Protein AF-A0A1E5NZ64-F1 (afdb_monomer_lite)

Organism: NCBI:txid285458

Secondary structure (DSSP, 8-state):
-HHHHHHHHHHHHHHHHHHHHS-HHHHHHHHHHHHHHHHHHHHHHHT--TT-HHHHHHHHHHHHHHHHHHHHHHHHTTHHHHT--

Sequence (85 aa):
MTAARQAFAKCYELRYQLEVFAPRSVVEPALIYFRSMRQLRDAAIAGLQDGDTEYERIFPEVMAALESTRNAMRQDMGTDKLASE

pLDDT: mean 90.24, std 10.51, range [45.09, 98.06]

Foldseek 3Di:
DVVLVVVLVVVVVVLVVCVPPPDPLLNVLSVQLNVLSVVVSVVVVVVDDPPPPVCVVSVVSNVVSVVSNVVSVCVRVVVVVVVVD

Radius of gyration: 14.9 Å; chains: 1; bounding box: 31×24×48 Å

Structure (mmCIF, N/CA/C/O backbone):
data_AF-A0A1E5NZ64-F1
#
_entry.id   AF-A0A1E5NZ64-F1
#
loop_
_atom_site.group_PDB
_atom_site.id
_atom_site.type_symbol
_atom_site.label_atom_id
_atom_site.label_alt_id
_atom_site.label_comp_id
_atom_site.label_asym_id
_atom_site.label_entity_id
_atom_site.label_seq_id
_atom_site.pdbx_PDB_ins_code
_atom_site.Cartn_x
_atom_site.Cartn_y
_atom_site.Cartn_z
_atom_site.occupancy
_atom_site.B_iso_or_equiv
_atom_site.auth_seq_id
_atom_site.auth_comp_id
_atom_site.auth_asym_id
_atom_site.auth_atom_id
_atom_site.pdbx_PDB_model_num
ATOM 1 N N . MET A 1 1 ? 10.529 -8.983 -17.397 1.00 63.66 1 MET A N 1
ATOM 2 C CA . MET A 1 1 ? 9.235 -8.320 -17.085 1.00 63.66 1 MET A CA 1
ATOM 3 C C . MET A 1 1 ? 8.187 -9.206 -16.385 1.00 63.66 1 MET A C 1
ATOM 5 O O . MET A 1 1 ? 7.224 -8.659 -15.861 1.00 63.66 1 MET A O 1
ATOM 9 N N . THR A 1 2 ? 8.342 -10.536 -16.291 1.00 78.50 2 THR A N 1
ATOM 10 C CA . THR A 1 2 ? 7.371 -11.420 -15.594 1.00 78.50 2 THR A CA 1
ATOM 11 C C . THR A 1 2 ? 7.498 -11.396 -14.063 1.00 78.50 2 THR A C 1
ATOM 13 O O . THR A 1 2 ? 6.490 -11.455 -13.362 1.00 78.50 2 THR A O 1
ATOM 16 N N . ALA A 1 3 ? 8.719 -11.229 -13.541 1.00 85.56 3 ALA A N 1
ATOM 17 C CA . ALA A 1 3 ? 9.005 -11.263 -12.104 1.00 85.56 3 ALA A CA 1
ATOM 18 C C . ALA A 1 3 ? 8.268 -10.169 -11.306 1.00 85.56 3 ALA A C 1
ATOM 20 O O . ALA A 1 3 ? 7.658 -10.472 -10.287 1.00 85.56 3 ALA A O 1
ATOM 21 N N . ALA A 1 4 ? 8.234 -8.924 -11.799 1.00 86.00 4 ALA A N 1
ATOM 22 C CA . ALA A 1 4 ? 7.527 -7.821 -11.135 1.00 86.00 4 ALA A CA 1
ATOM 23 C C . ALA A 1 4 ? 6.013 -8.083 -11.008 1.00 86.00 4 ALA A C 1
ATOM 25 O O . ALA A 1 4 ? 5.409 -7.816 -9.970 1.00 86.00 4 ALA A O 1
ATOM 26 N N . ARG A 1 5 ? 5.393 -8.669 -12.044 1.00 88.50 5 ARG A N 1
ATOM 27 C CA . ARG A 1 5 ? 3.971 -9.055 -12.013 1.00 88.50 5 ARG A CA 1
ATOM 28 C C . ARG A 1 5 ? 3.715 -10.186 -11.020 1.00 88.50 5 ARG A C 1
ATOM 30 O O . ARG A 1 5 ? 2.767 -10.100 -10.248 1.00 88.50 5 ARG A O 1
ATOM 37 N N . GLN A 1 6 ? 4.562 -11.216 -11.024 1.00 90.12 6 GLN A N 1
ATOM 38 C CA . GLN A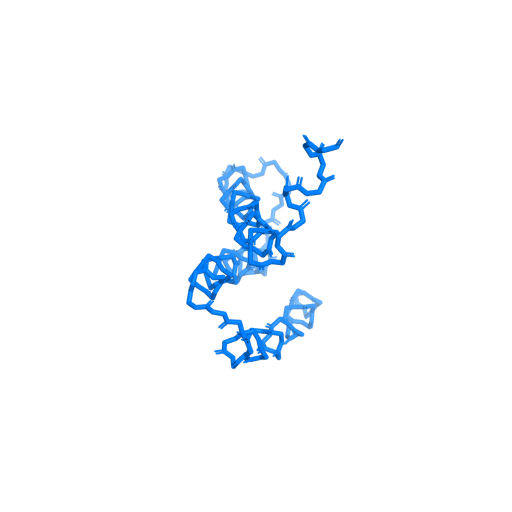 1 6 ? 4.450 -12.353 -10.106 1.00 90.12 6 GLN A CA 1
ATOM 39 C C . GLN A 1 6 ? 4.651 -11.937 -8.645 1.00 90.12 6 GLN A C 1
ATOM 41 O O . GLN A 1 6 ? 3.889 -12.366 -7.782 1.00 90.12 6 GLN A O 1
ATOM 46 N N . ALA A 1 7 ? 5.627 -11.068 -8.372 1.00 89.19 7 ALA A N 1
ATOM 47 C CA . ALA A 1 7 ? 5.863 -10.528 -7.038 1.00 89.19 7 ALA A CA 1
ATOM 48 C C . ALA A 1 7 ? 4.645 -9.742 -6.529 1.00 89.19 7 ALA A C 1
ATOM 50 O O . ALA A 1 7 ? 4.193 -9.960 -5.407 1.00 89.19 7 ALA A O 1
ATOM 51 N N . PHE A 1 8 ? 4.061 -8.893 -7.381 1.00 92.50 8 PHE A N 1
ATOM 52 C CA . PHE A 1 8 ? 2.902 -8.080 -7.014 1.00 92.50 8 PHE A CA 1
ATOM 53 C C . PHE A 1 8 ? 1.596 -8.881 -6.892 1.00 92.50 8 PHE A C 1
ATOM 55 O O . PHE A 1 8 ? 0.689 -8.466 -6.177 1.00 92.50 8 PHE A O 1
ATOM 62 N N . ALA A 1 9 ? 1.462 -10.027 -7.569 1.00 92.19 9 ALA A N 1
ATOM 63 C CA . ALA A 1 9 ? 0.228 -10.818 -7.550 1.00 92.19 9 ALA A CA 1
ATOM 64 C C . ALA A 1 9 ? -0.218 -11.187 -6.121 1.00 92.19 9 ALA A C 1
ATOM 66 O O . ALA A 1 9 ? -1.406 -11.120 -5.808 1.00 92.19 9 ALA A O 1
ATOM 67 N N . LYS A 1 10 ? 0.741 -11.474 -5.231 1.00 90.38 10 LYS A N 1
ATOM 68 C CA . LYS A 1 10 ? 0.493 -11.789 -3.813 1.00 90.38 10 LYS A CA 1
ATOM 69 C C . LYS A 1 10 ? -0.148 -10.632 -3.038 1.00 90.38 10 LYS A C 1
ATOM 71 O O . LYS A 1 10 ? -0.852 -10.857 -2.060 1.00 90.38 10 LYS A O 1
ATOM 76 N N . CYS A 1 11 ? 0.050 -9.391 -3.480 1.00 92.69 11 CYS A N 1
ATOM 77 C CA . CYS A 1 11 ? -0.510 -8.215 -2.820 1.00 92.69 11 CYS A CA 1
ATOM 78 C C . CYS A 1 11 ? -2.039 -8.134 -2.955 1.00 92.69 11 CYS A C 1
ATOM 80 O O . CYS A 1 11 ? -2.678 -7.490 -2.127 1.00 92.69 11 CYS A O 1
ATOM 82 N N . TYR A 1 12 ? -2.644 -8.755 -3.977 1.00 94.00 12 TYR A N 1
ATOM 83 C CA . TYR A 1 12 ? -4.101 -8.725 -4.148 1.00 94.00 12 TYR A CA 1
ATOM 84 C C . TYR A 1 12 ? -4.819 -9.475 -3.030 1.00 94.00 12 TYR A C 1
ATOM 86 O O . TYR A 1 12 ? -5.771 -8.943 -2.469 1.00 94.00 12 TYR A O 1
ATOM 94 N N . GLU A 1 13 ? -4.348 -10.675 -2.694 1.00 94.62 13 GLU A N 1
ATOM 95 C CA . GLU A 1 13 ? -4.912 -11.476 -1.607 1.00 94.62 13 GLU A CA 1
ATOM 96 C C . GLU A 1 13 ? -4.806 -10.741 -0.267 1.00 94.62 13 GLU A C 1
ATOM 98 O O . GLU A 1 13 ? -5.811 -10.579 0.423 1.00 94.62 13 GLU A O 1
ATOM 103 N N . LEU A 1 14 ? -3.624 -10.196 0.044 1.00 93.25 14 LEU A N 1
ATOM 104 C CA . LEU A 1 14 ? -3.402 -9.403 1.257 1.00 93.25 14 LEU A CA 1
ATOM 105 C C . LEU A 1 14 ? -4.323 -8.180 1.330 1.00 93.25 14 LEU A C 1
ATOM 107 O O . LEU A 1 14 ? -4.863 -7.886 2.392 1.00 93.25 14 LEU A O 1
ATOM 111 N N . ARG A 1 15 ? -4.545 -7.484 0.206 1.00 95.50 15 ARG A N 1
ATOM 112 C CA . ARG A 1 15 ? -5.483 -6.354 0.152 1.00 95.50 15 ARG A CA 1
ATOM 113 C C . ARG A 1 15 ? -6.903 -6.796 0.502 1.00 95.50 15 ARG A C 1
ATOM 115 O O . ARG A 1 15 ? -7.546 -6.134 1.305 1.00 95.50 15 ARG A O 1
ATOM 122 N N . TYR A 1 16 ? -7.382 -7.896 -0.080 1.00 95.56 16 TYR A N 1
ATOM 123 C CA . TYR A 1 16 ? -8.728 -8.397 0.208 1.00 95.56 16 TYR A CA 1
ATOM 124 C C . TYR A 1 16 ? -8.884 -8.810 1.671 1.00 95.56 16 TYR A C 1
ATOM 126 O O . TYR A 1 16 ? -9.878 -8.459 2.295 1.00 95.56 16 TYR A O 1
ATOM 134 N N . GLN A 1 17 ? -7.897 -9.510 2.233 1.00 95.94 17 GLN A N 1
ATOM 135 C CA . GLN A 1 17 ? -7.903 -9.871 3.652 1.00 95.94 17 GLN A CA 1
ATOM 136 C C . GLN A 1 17 ? -7.958 -8.617 4.533 1.00 95.94 17 GLN A C 1
ATOM 138 O O . GLN A 1 17 ? -8.774 -8.531 5.447 1.00 95.94 17 GLN A O 1
ATOM 143 N N . LEU A 1 18 ? -7.139 -7.613 4.223 1.00 95.38 18 LEU A N 1
ATOM 144 C CA . LEU A 1 18 ? -7.087 -6.374 4.986 1.00 95.38 18 LEU A CA 1
ATOM 145 C C . LEU A 1 18 ? -8.393 -5.567 4.897 1.00 95.38 18 LEU A C 1
ATOM 147 O O . LEU A 1 18 ? -8.863 -5.081 5.918 1.00 95.38 18 LEU A O 1
ATOM 151 N N . GLU A 1 19 ? -9.016 -5.481 3.718 1.00 96.25 19 GLU A N 1
ATOM 152 C CA . GLU A 1 19 ? -10.331 -4.841 3.533 1.00 96.25 19 GLU A CA 1
ATOM 153 C C . GLU A 1 19 ? -11.458 -5.522 4.328 1.00 96.25 19 GLU A C 1
ATOM 155 O O . GLU A 1 19 ? -12.432 -4.860 4.683 1.00 96.25 19 GLU A O 1
ATOM 160 N N . VAL A 1 20 ? -11.341 -6.826 4.601 1.00 97.25 20 VAL A N 1
ATOM 161 C CA . VAL A 1 20 ? -12.342 -7.598 5.355 1.00 97.25 20 VAL A CA 1
ATOM 162 C C . VAL A 1 20 ? -12.128 -7.496 6.865 1.00 97.25 20 VAL A C 1
ATOM 164 O O . VAL A 1 20 ? -13.104 -7.396 7.607 1.00 97.25 20 VAL A O 1
ATOM 167 N N . PHE A 1 21 ? -10.878 -7.555 7.330 1.00 95.94 21 PHE A N 1
ATOM 168 C CA . PHE A 1 21 ? -10.576 -7.710 8.758 1.00 95.94 21 PHE A CA 1
ATOM 169 C C . PHE A 1 21 ? -10.209 -6.413 9.479 1.00 95.94 21 PHE A C 1
ATOM 171 O O . PHE A 1 21 ? -10.403 -6.331 10.689 1.00 95.94 21 PHE A O 1
ATOM 178 N N . ALA A 1 22 ? -9.658 -5.421 8.778 1.00 96.75 22 ALA A N 1
ATOM 179 C CA . ALA A 1 22 ? -9.141 -4.214 9.411 1.00 96.75 22 ALA A CA 1
ATOM 180 C C . ALA A 1 22 ? -10.192 -3.088 9.449 1.00 96.75 22 ALA A C 1
ATOM 182 O O . ALA A 1 22 ? -11.061 -3.005 8.575 1.00 96.75 22 ALA A O 1
ATOM 183 N N . PRO A 1 23 ? -10.116 -2.166 10.425 1.00 97.19 23 PRO A N 1
ATOM 184 C CA . PRO A 1 23 ? -10.966 -0.983 10.427 1.00 97.19 23 PRO A CA 1
ATOM 185 C C . PRO A 1 23 ? -10.613 -0.037 9.274 1.00 97.19 23 PRO A C 1
ATOM 187 O O . PRO A 1 23 ? -9.492 -0.024 8.760 1.00 97.19 23 PRO A O 1
ATOM 190 N N . ARG A 1 24 ? -11.558 0.838 8.906 1.00 96.69 24 ARG A N 1
ATOM 191 C CA . ARG A 1 24 ? -11.370 1.819 7.818 1.00 96.69 24 ARG A CA 1
ATOM 192 C C . ARG A 1 24 ? -10.121 2.685 7.983 1.00 96.69 24 ARG A C 1
ATOM 194 O O . ARG A 1 24 ? -9.449 2.951 6.992 1.00 96.69 24 ARG A O 1
ATOM 201 N N . SER A 1 25 ? -9.786 3.056 9.220 1.00 96.75 25 SER A N 1
ATOM 202 C CA . SER A 1 25 ? -8.580 3.826 9.557 1.00 96.75 25 SER A CA 1
ATOM 203 C C . SER A 1 25 ? -7.280 3.151 9.108 1.00 96.75 25 SER A C 1
ATOM 205 O O . SER A 1 25 ? -6.310 3.847 8.828 1.00 96.75 25 SER A O 1
ATOM 207 N N . VAL A 1 26 ? -7.258 1.819 9.001 1.00 97.94 26 VAL A N 1
ATOM 208 C CA . VAL A 1 26 ? -6.131 1.030 8.477 1.00 97.94 26 VAL A CA 1
ATOM 209 C C . VAL A 1 26 ? -6.299 0.744 6.984 1.00 97.94 26 VAL A C 1
ATOM 211 O O . VAL A 1 26 ? -5.328 0.803 6.229 1.00 97.94 26 VAL A O 1
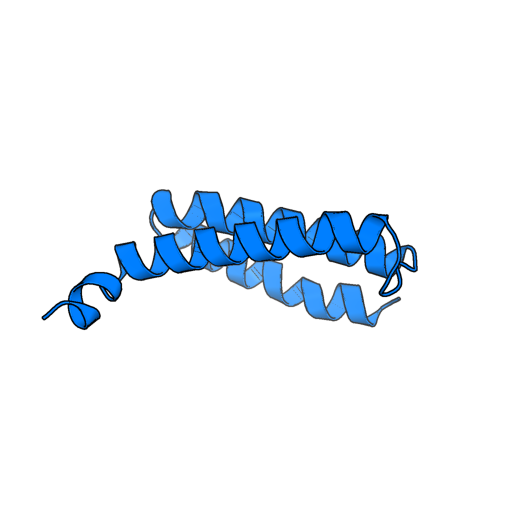ATOM 214 N N . VAL A 1 27 ? -7.526 0.457 6.538 1.00 98.06 27 VAL A N 1
ATOM 215 C CA . VAL A 1 27 ? -7.818 0.127 5.133 1.00 98.06 27 VAL A CA 1
ATOM 216 C C . VAL A 1 27 ? -7.477 1.284 4.195 1.00 98.06 27 VAL A C 1
ATOM 218 O O . VAL A 1 27 ? -6.843 1.072 3.163 1.00 98.06 27 VAL A O 1
ATOM 221 N N . GLU A 1 28 ? -7.854 2.514 4.537 1.00 97.69 28 GLU A N 1
ATOM 222 C CA . GLU A 1 28 ? -7.623 3.686 3.685 1.00 97.69 28 GLU A CA 1
ATOM 223 C C . GLU A 1 28 ? -6.137 3.921 3.346 1.00 97.69 28 GLU A C 1
ATOM 225 O O . GLU A 1 28 ? -5.808 3.943 2.150 1.00 97.69 28 GLU A O 1
ATOM 230 N N . PRO A 1 29 ? -5.211 4.030 4.323 1.00 97.81 29 PRO A N 1
ATOM 231 C CA . PRO A 1 29 ? -3.789 4.176 4.020 1.00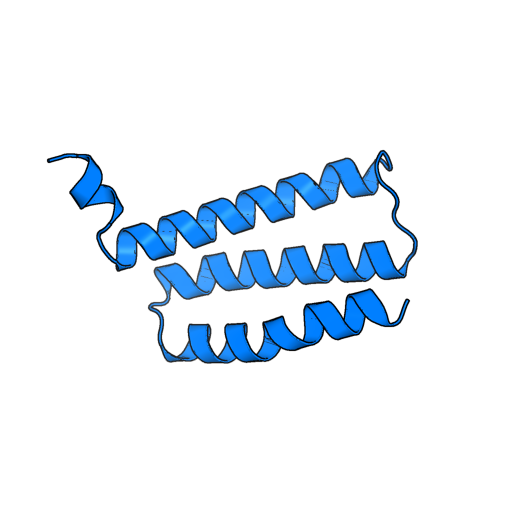 97.81 29 PRO A CA 1
ATOM 232 C C . PRO A 1 29 ? -3.203 2.934 3.334 1.00 97.81 29 PRO A C 1
ATOM 234 O O . PRO A 1 29 ? -2.411 3.077 2.399 1.00 97.81 29 PRO A O 1
ATOM 237 N N . ALA A 1 30 ? -3.655 1.724 3.684 1.00 97.31 30 ALA A N 1
ATOM 238 C CA . ALA A 1 30 ? -3.206 0.501 3.020 1.00 97.31 30 ALA A CA 1
ATOM 239 C C . ALA A 1 30 ? -3.578 0.462 1.526 1.00 97.31 30 ALA A C 1
ATOM 241 O O . ALA A 1 30 ? -2.798 -0.022 0.703 1.00 97.31 30 ALA A O 1
ATOM 242 N N . LEU A 1 31 ? -4.733 1.013 1.135 1.00 97.62 31 LEU A N 1
ATOM 243 C CA . LEU A 1 31 ? -5.118 1.137 -0.275 1.00 97.62 31 LEU A CA 1
ATOM 244 C C . LEU A 1 31 ? -4.305 2.189 -1.022 1.00 97.62 31 LEU A C 1
ATOM 246 O O . LEU A 1 31 ? -4.057 2.039 -2.221 1.00 97.62 31 LEU A O 1
ATOM 250 N N . ILE A 1 32 ? -3.895 3.261 -0.345 1.00 97.56 32 ILE A N 1
ATOM 251 C CA . ILE A 1 32 ? -2.953 4.234 -0.909 1.00 97.56 32 ILE A CA 1
ATOM 252 C C . ILE A 1 32 ? -1.608 3.543 -1.163 1.00 97.56 32 ILE A C 1
ATOM 254 O O . ILE A 1 32 ? -1.113 3.597 -2.289 1.00 97.56 32 ILE A O 1
ATOM 258 N N . TYR A 1 33 ? -1.089 2.799 -0.184 1.00 97.56 33 TYR A N 1
ATOM 259 C CA . TYR A 1 33 ? 0.147 2.028 -0.332 1.00 97.56 33 TYR A CA 1
ATOM 260 C C . TYR A 1 33 ? 0.059 0.962 -1.434 1.00 97.56 33 TYR A C 1
ATOM 262 O O . TYR A 1 33 ? 0.959 0.823 -2.260 1.00 97.56 33 TYR A O 1
ATOM 270 N N . PHE A 1 34 ? -1.060 0.241 -1.525 1.00 96.75 34 PHE A N 1
ATOM 271 C CA . PHE A 1 34 ? -1.277 -0.729 -2.597 1.00 96.75 34 PHE A CA 1
ATOM 272 C C . PHE A 1 34 ? -1.236 -0.071 -3.986 1.00 96.75 34 PHE A C 1
ATOM 274 O O . PHE A 1 34 ? -0.655 -0.621 -4.926 1.00 96.75 34 PHE A O 1
ATOM 281 N N . ARG A 1 35 ? -1.846 1.114 -4.131 1.00 96.00 35 ARG A N 1
ATOM 282 C CA . ARG A 1 35 ? -1.847 1.874 -5.390 1.00 96.00 35 ARG A CA 1
ATOM 283 C C . ARG A 1 35 ? -0.458 2.398 -5.751 1.00 96.00 35 ARG A C 1
ATOM 285 O O . ARG A 1 35 ? -0.083 2.268 -6.914 1.00 96.00 35 ARG A O 1
ATOM 292 N N . SER A 1 36 ? 0.314 2.912 -4.794 1.00 95.69 36 SER A N 1
ATOM 293 C CA . SER A 1 36 ? 1.682 3.376 -5.060 1.00 95.69 36 SER A CA 1
ATOM 294 C C . SER A 1 36 ? 2.612 2.213 -5.429 1.00 95.69 36 SER A C 1
ATOM 296 O O . SER A 1 36 ? 3.344 2.296 -6.412 1.00 95.69 36 SER A O 1
ATOM 298 N N . MET A 1 37 ? 2.498 1.061 -4.758 1.00 94.88 37 MET A N 1
ATOM 299 C CA . MET A 1 37 ? 3.228 -0.156 -5.142 1.00 94.88 37 MET A CA 1
ATOM 300 C C . MET A 1 37 ? 2.846 -0.652 -6.544 1.00 94.88 37 MET A C 1
ATOM 302 O O . MET A 1 37 ? 3.692 -1.166 -7.280 1.00 94.88 37 MET A O 1
ATOM 306 N N . ARG A 1 38 ? 1.574 -0.500 -6.943 1.00 94.69 38 ARG A N 1
ATOM 307 C CA . ARG A 1 38 ? 1.124 -0.829 -8.303 1.00 94.69 38 ARG A CA 1
ATOM 308 C C . ARG A 1 38 ? 1.784 0.082 -9.338 1.00 94.69 38 ARG A C 1
ATOM 310 O O . ARG A 1 38 ? 2.225 -0.421 -10.367 1.00 94.69 38 ARG A O 1
ATOM 317 N N . GLN A 1 39 ? 1.864 1.382 -9.060 1.00 93.62 39 GLN A N 1
ATOM 318 C CA . GLN A 1 39 ? 2.544 2.348 -9.925 1.00 93.62 39 GLN A CA 1
ATOM 319 C C . GLN A 1 39 ? 4.038 2.033 -10.044 1.00 93.62 39 GLN A C 1
ATOM 321 O O . GLN A 1 39 ? 4.547 1.969 -11.157 1.00 93.62 39 GLN A O 1
ATOM 326 N N . LEU A 1 40 ? 4.713 1.726 -8.930 1.00 92.88 40 LEU A N 1
ATOM 327 C CA . LEU A 1 40 ? 6.118 1.307 -8.939 1.00 92.88 40 LEU A CA 1
ATOM 328 C C . LEU A 1 40 ? 6.335 0.038 -9.774 1.00 92.88 40 LEU A C 1
ATOM 330 O O . LEU A 1 40 ? 7.268 -0.030 -10.569 1.00 92.88 40 LEU A O 1
ATOM 334 N N . ARG A 1 41 ? 5.451 -0.960 -9.651 1.00 92.75 41 ARG A N 1
ATOM 335 C CA . ARG A 1 41 ? 5.481 -2.156 -10.505 1.00 92.75 41 ARG A CA 1
ATOM 336 C C . ARG A 1 41 ? 5.324 -1.792 -11.980 1.00 92.75 41 ARG A C 1
ATOM 338 O O . ARG A 1 41 ? 6.037 -2.348 -12.811 1.00 92.75 41 ARG A O 1
ATOM 345 N N . ASP A 1 42 ? 4.369 -0.929 -12.310 1.00 93.12 42 ASP A N 1
ATOM 346 C CA . ASP A 1 42 ? 4.093 -0.541 -13.695 1.00 93.12 42 ASP A CA 1
ATOM 347 C C . ASP A 1 42 ? 5.283 0.225 -14.301 1.00 93.12 42 ASP A C 1
ATOM 349 O O . ASP A 1 42 ? 5.676 -0.072 -15.429 1.00 93.12 42 ASP A O 1
ATOM 353 N N . ALA A 1 43 ? 5.944 1.083 -13.522 1.00 90.81 43 ALA A N 1
ATOM 354 C CA . ALA A 1 43 ? 7.175 1.756 -13.927 1.00 90.81 43 ALA A CA 1
ATOM 355 C C . ALA A 1 43 ? 8.360 0.779 -14.073 1.00 90.81 43 ALA A C 1
ATOM 357 O O . ALA A 1 43 ? 9.057 0.789 -15.085 1.00 90.81 43 ALA A O 1
ATOM 358 N N . ALA A 1 44 ? 8.541 -0.162 -13.139 1.00 90.12 44 ALA A N 1
ATOM 359 C CA . ALA A 1 44 ? 9.564 -1.208 -13.252 1.00 90.12 44 ALA A CA 1
ATOM 360 C C . ALA A 1 44 ? 9.346 -2.119 -14.479 1.00 90.12 44 ALA A C 1
ATOM 362 O O . ALA A 1 44 ? 10.295 -2.584 -15.106 1.00 90.12 44 ALA A O 1
ATOM 363 N N . ILE A 1 45 ? 8.087 -2.376 -14.850 1.00 91.31 45 ILE A N 1
ATOM 364 C CA . ILE A 1 45 ? 7.723 -3.061 -16.099 1.00 91.31 45 ILE A CA 1
ATOM 365 C C . ILE A 1 45 ? 8.114 -2.198 -17.305 1.00 91.31 45 ILE A C 1
ATOM 367 O O . ILE A 1 45 ? 8.645 -2.740 -18.269 1.00 91.31 45 ILE A O 1
ATOM 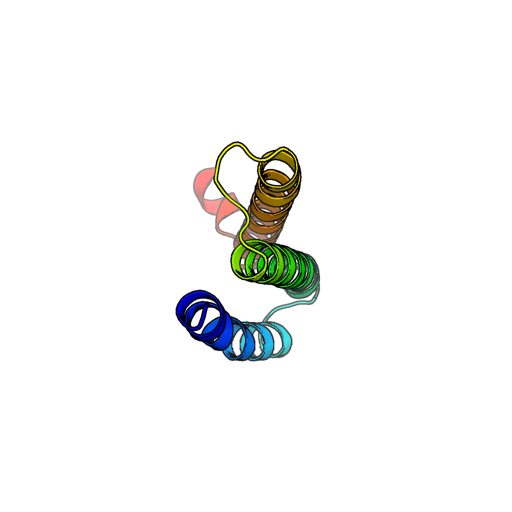371 N N . ALA A 1 46 ? 7.903 -0.883 -17.249 1.00 90.69 46 ALA A N 1
ATOM 372 C CA . ALA A 1 46 ? 8.307 0.052 -18.301 1.00 90.69 46 ALA A CA 1
ATOM 373 C C . ALA A 1 46 ? 9.834 0.233 -18.431 1.00 90.69 46 ALA A C 1
ATOM 375 O O . ALA A 1 46 ? 10.285 0.830 -19.405 1.00 90.69 46 ALA A O 1
ATOM 376 N N . GLY A 1 47 ? 10.623 -0.331 -17.511 1.00 89.19 47 GLY A N 1
ATOM 377 C CA . GLY A 1 47 ? 12.084 -0.300 -17.553 1.00 89.19 47 GLY A CA 1
ATOM 378 C C . GLY A 1 47 ? 12.724 0.729 -16.626 1.00 89.19 47 GLY A C 1
ATOM 379 O O . GLY A 1 47 ? 13.914 0.976 -16.782 1.00 89.19 47 GLY A O 1
ATOM 380 N N . LEU A 1 48 ? 11.964 1.286 -15.674 1.00 86.94 48 LEU A N 1
ATOM 381 C CA . LEU A 1 48 ? 12.471 2.215 -14.662 1.00 86.94 48 LEU A CA 1
ATOM 382 C C . LEU A 1 48 ? 13.717 1.654 -13.958 1.00 86.94 48 LEU A C 1
ATOM 384 O O . LEU A 1 48 ? 13.692 0.518 -13.466 1.00 86.94 48 LEU A O 1
ATOM 388 N N . GLN A 1 49 ? 14.774 2.460 -13.892 1.00 83.06 49 GLN A N 1
ATOM 389 C CA . GLN A 1 49 ? 16.024 2.154 -13.205 1.00 83.06 49 GLN A CA 1
ATOM 390 C C . GLN A 1 49 ? 16.248 3.072 -12.000 1.00 83.06 49 GLN A C 1
ATOM 392 O O . GLN A 1 49 ? 15.646 4.135 -11.860 1.00 83.06 49 GLN A O 1
ATOM 397 N N . ASP A 1 50 ? 17.118 2.619 -11.102 1.00 74.94 50 ASP A N 1
ATOM 398 C CA . ASP A 1 50 ? 17.579 3.419 -9.970 1.00 74.94 50 ASP A CA 1
ATOM 399 C C . ASP A 1 50 ? 18.331 4.664 -10.474 1.00 74.94 50 ASP A C 1
ATOM 401 O O . ASP A 1 50 ? 19.116 4.577 -11.421 1.00 74.94 50 ASP A O 1
ATOM 405 N N . GLY A 1 51 ? 18.066 5.820 -9.866 1.00 76.56 51 GLY A N 1
ATOM 406 C CA . GLY A 1 51 ? 18.578 7.123 -10.306 1.00 76.56 51 GLY A CA 1
ATOM 407 C C . GLY A 1 51 ? 17.781 7.817 -11.422 1.00 76.56 51 GLY A C 1
ATOM 408 O O . GLY A 1 51 ? 18.076 8.972 -11.741 1.00 76.56 51 GLY A O 1
ATOM 409 N N . ASP A 1 52 ? 16.748 7.181 -11.990 1.00 86.56 52 ASP A N 1
ATOM 410 C CA . ASP A 1 52 ? 15.812 7.871 -12.882 1.00 86.56 52 ASP A CA 1
ATOM 411 C C . ASP A 1 52 ? 15.003 8.914 -12.093 1.00 86.56 52 ASP A C 1
ATOM 413 O O . ASP A 1 52 ? 14.517 8.653 -10.994 1.00 86.56 52 ASP A O 1
ATOM 417 N N . THR A 1 53 ? 14.758 10.094 -12.670 1.00 84.44 53 THR A N 1
ATOM 418 C CA . THR A 1 53 ? 13.948 11.141 -12.010 1.00 84.44 53 THR A CA 1
ATOM 419 C C . THR A 1 53 ? 12.543 10.652 -11.641 1.00 84.44 53 THR A C 1
ATOM 421 O O . THR A 1 53 ? 11.956 11.089 -10.653 1.00 84.44 53 THR A O 1
ATOM 424 N N . GLU A 1 54 ? 11.991 9.720 -12.420 1.00 83.06 54 GLU A N 1
ATOM 425 C CA . GLU A 1 54 ? 10.711 9.087 -12.111 1.00 83.06 54 GLU A CA 1
ATOM 426 C C . GLU A 1 54 ? 10.805 8.132 -10.907 1.00 83.06 54 GLU A C 1
ATOM 428 O O . GLU A 1 54 ? 9.868 8.070 -10.109 1.00 83.06 54 GLU A O 1
ATOM 433 N N . TYR A 1 55 ? 11.940 7.456 -10.715 1.00 84.44 55 TYR A N 1
ATOM 434 C CA . TYR A 1 55 ? 12.197 6.607 -9.552 1.00 84.44 55 TYR A CA 1
ATOM 435 C C . TYR A 1 55 ? 12.294 7.450 -8.281 1.00 84.44 55 TYR A C 1
ATOM 437 O O . TYR A 1 55 ? 11.590 7.174 -7.309 1.00 84.44 55 TYR A O 1
ATOM 445 N N . GLU A 1 56 ? 13.055 8.545 -8.341 1.00 87.56 56 GLU A N 1
ATOM 446 C CA . GLU A 1 56 ? 13.193 9.525 -7.255 1.00 87.56 56 GLU A CA 1
ATOM 447 C C . GLU A 1 56 ? 11.862 10.180 -6.862 1.00 87.56 56 GLU A C 1
ATOM 449 O O . GLU A 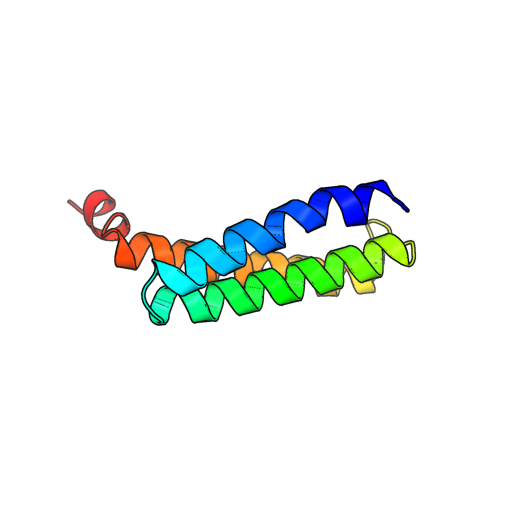1 56 ? 11.705 10.661 -5.743 1.00 87.56 56 GLU A O 1
ATOM 454 N N . ARG A 1 57 ? 10.866 10.179 -7.756 1.00 88.94 57 ARG A N 1
ATOM 455 C CA . ARG A 1 57 ? 9.510 10.643 -7.446 1.00 88.94 57 ARG A CA 1
ATOM 456 C C . ARG A 1 57 ? 8.635 9.538 -6.846 1.00 88.94 57 ARG A C 1
ATOM 458 O O . ARG A 1 57 ? 7.977 9.758 -5.834 1.00 88.94 57 ARG A O 1
ATOM 465 N N . ILE A 1 58 ? 8.597 8.357 -7.468 1.00 91.00 58 ILE A N 1
ATOM 466 C CA . ILE A 1 58 ? 7.684 7.267 -7.077 1.00 91.00 58 ILE A CA 1
ATOM 467 C C . ILE A 1 58 ? 8.115 6.624 -5.756 1.00 91.00 58 ILE A C 1
ATOM 469 O O . ILE A 1 58 ? 7.272 6.280 -4.925 1.00 91.00 58 ILE A O 1
ATOM 473 N N . PHE A 1 59 ? 9.417 6.432 -5.547 1.00 91.44 59 PHE A N 1
ATOM 474 C CA . PHE A 1 59 ? 9.914 5.698 -4.389 1.00 91.44 59 PHE A CA 1
ATOM 475 C C . PHE A 1 59 ? 9.583 6.393 -3.051 1.00 91.44 59 PHE A C 1
ATOM 477 O O . PHE A 1 59 ? 9.048 5.721 -2.161 1.00 91.44 59 PHE A O 1
ATOM 484 N N . PRO A 1 60 ? 9.761 7.721 -2.891 1.00 94.19 60 PRO A N 1
ATOM 485 C CA . PRO A 1 60 ? 9.311 8.424 -1.688 1.00 94.19 60 PRO A CA 1
ATOM 486 C C . PRO A 1 60 ? 7.800 8.333 -1.446 1.00 94.19 60 PRO A C 1
ATOM 488 O O . PRO A 1 60 ? 7.381 8.155 -0.303 1.00 94.19 60 PRO A O 1
ATOM 491 N N . GLU A 1 61 ? 6.973 8.392 -2.497 1.00 94.50 61 GLU A N 1
ATOM 492 C CA . GLU A 1 61 ? 5.510 8.246 -2.387 1.00 94.50 61 GLU A CA 1
ATOM 493 C C . GLU A 1 61 ? 5.125 6.856 -1.847 1.00 94.50 61 GLU A C 1
ATOM 495 O O . GLU A 1 61 ? 4.246 6.723 -0.989 1.00 94.50 61 GLU A O 1
ATOM 500 N N . VAL A 1 62 ? 5.817 5.808 -2.306 1.00 96.12 62 VAL A N 1
ATOM 501 C CA . VAL A 1 62 ? 5.652 4.439 -1.798 1.00 96.12 62 VAL A CA 1
ATOM 502 C C . VAL A 1 62 ? 6.038 4.350 -0.324 1.00 96.12 62 VAL A C 1
ATOM 504 O O . VAL A 1 62 ? 5.287 3.777 0.470 1.00 96.12 62 VAL A O 1
ATOM 507 N N . MET A 1 63 ? 7.178 4.928 0.054 1.00 97.44 63 MET A N 1
ATOM 508 C CA . MET A 1 63 ? 7.683 4.877 1.427 1.00 97.44 63 MET A CA 1
ATOM 509 C C . MET A 1 63 ? 6.800 5.657 2.405 1.00 97.44 63 MET A C 1
ATOM 511 O O . MET A 1 63 ? 6.484 5.138 3.476 1.00 97.44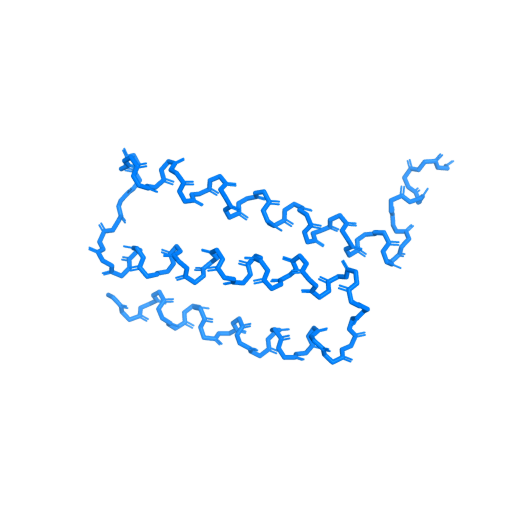 63 MET A O 1
ATOM 515 N N . ALA A 1 64 ? 6.318 6.839 2.020 1.00 97.56 64 ALA A N 1
ATOM 516 C CA . ALA A 1 64 ? 5.386 7.623 2.828 1.00 97.56 64 ALA A CA 1
ATOM 517 C C . ALA A 1 64 ? 4.050 6.885 3.037 1.00 97.56 64 ALA A C 1
ATOM 519 O O . ALA A 1 64 ? 3.514 6.839 4.146 1.00 97.56 64 ALA A O 1
ATOM 520 N N . ALA A 1 65 ? 3.521 6.241 1.990 1.00 97.69 65 ALA A N 1
ATOM 521 C CA . ALA A 1 65 ? 2.300 5.446 2.103 1.00 97.69 65 ALA A CA 1
ATOM 522 C C . ALA A 1 65 ? 2.494 4.193 2.982 1.00 97.69 65 ALA A C 1
ATOM 524 O O . ALA A 1 65 ? 1.597 3.827 3.751 1.00 97.69 65 ALA A O 1
ATOM 525 N N . LEU A 1 66 ? 3.667 3.553 2.909 1.00 97.69 66 LEU A N 1
ATOM 526 C CA . LEU A 1 66 ? 4.033 2.440 3.788 1.00 97.69 66 LEU A CA 1
ATOM 527 C C . LEU A 1 66 ? 4.089 2.881 5.253 1.00 97.69 66 LEU A C 1
ATOM 529 O O . LEU A 1 66 ? 3.564 2.188 6.124 1.00 97.69 66 LEU A O 1
ATOM 533 N N . GLU A 1 67 ? 4.715 4.022 5.529 1.00 97.94 67 GLU A N 1
ATOM 534 C CA . GLU A 1 67 ? 4.789 4.591 6.872 1.00 97.94 67 GLU A CA 1
ATOM 535 C C . GLU A 1 67 ? 3.396 4.905 7.424 1.00 97.94 67 GLU A C 1
ATOM 537 O O . GLU A 1 67 ? 3.055 4.452 8.516 1.00 97.94 67 GLU A O 1
ATOM 542 N N . SER A 1 68 ? 2.552 5.579 6.639 1.00 97.75 68 SER A N 1
ATOM 543 C CA . SER A 1 68 ? 1.166 5.871 7.017 1.00 97.75 68 SER A CA 1
ATOM 544 C C . SER A 1 68 ? 0.375 4.597 7.341 1.00 97.75 68 SER A C 1
ATOM 546 O O . SER A 1 68 ? -0.290 4.525 8.375 1.00 97.75 68 SER A O 1
ATOM 548 N N . THR A 1 69 ? 0.517 3.553 6.515 1.00 97.56 69 THR A N 1
ATOM 549 C CA . THR A 1 69 ? -0.125 2.249 6.748 1.00 97.56 69 THR A CA 1
ATOM 550 C C . THR A 1 69 ? 0.356 1.611 8.050 1.00 97.56 69 THR A C 1
ATOM 552 O O . THR A 1 69 ? -0.454 1.144 8.848 1.00 97.56 69 THR A O 1
ATOM 555 N N . ARG A 1 70 ? 1.672 1.613 8.299 1.00 96.81 70 ARG A N 1
ATOM 556 C CA . ARG A 1 70 ? 2.257 1.060 9.529 1.00 96.81 70 ARG A CA 1
ATOM 557 C C . ARG A 1 70 ? 1.793 1.815 10.766 1.00 96.81 70 ARG A C 1
ATOM 559 O O . ARG A 1 70 ? 1.452 1.173 11.752 1.00 96.81 70 ARG A O 1
ATOM 566 N N . ASN A 1 71 ? 1.752 3.142 10.714 1.00 97.00 71 ASN A N 1
ATOM 567 C CA . ASN A 1 71 ? 1.294 3.963 11.832 1.00 97.00 71 ASN A CA 1
ATOM 568 C C . ASN A 1 71 ? -0.179 3.681 12.145 1.00 97.00 71 ASN A C 1
ATOM 570 O O . ASN A 1 71 ? -0.521 3.453 13.300 1.00 97.00 71 ASN A O 1
ATOM 574 N N . ALA A 1 72 ? -1.034 3.583 11.123 1.00 96.88 72 ALA A N 1
ATOM 575 C CA . ALA A 1 72 ? -2.431 3.207 11.317 1.00 96.88 72 ALA A CA 1
ATOM 576 C C . ALA A 1 72 ? -2.575 1.812 11.952 1.00 96.88 72 ALA A C 1
ATOM 578 O O . ALA A 1 72 ? -3.331 1.647 12.906 1.00 96.88 72 ALA A O 1
ATOM 579 N N . MET A 1 73 ? -1.815 0.818 11.474 1.00 96.12 73 MET A N 1
ATOM 580 C CA . MET A 1 73 ? -1.818 -0.534 12.049 1.00 96.12 73 MET A CA 1
ATOM 581 C C . MET A 1 73 ? -1.335 -0.553 13.504 1.00 96.12 73 MET A C 1
ATOM 583 O O . MET A 1 73 ? -1.932 -1.225 14.338 1.00 96.12 73 MET A O 1
ATOM 587 N N . ARG A 1 74 ? -0.258 0.169 13.834 1.00 96.00 74 ARG A N 1
ATOM 588 C CA . ARG A 1 74 ? 0.260 0.233 15.210 1.00 96.00 74 ARG A CA 1
ATOM 589 C C . ARG A 1 74 ? -0.705 0.923 16.164 1.00 96.00 74 ARG A C 1
ATOM 591 O O . ARG A 1 74 ? -0.834 0.491 17.308 1.00 96.00 74 ARG A O 1
ATOM 598 N N . GLN A 1 75 ? -1.388 1.966 15.699 1.00 95.00 75 GLN A N 1
ATOM 599 C CA . GLN A 1 75 ? -2.429 2.640 16.469 1.00 95.00 75 GLN A CA 1
ATOM 600 C C . GLN A 1 75 ? -3.620 1.713 16.727 1.00 95.00 75 GLN A C 1
ATOM 602 O O . GLN A 1 75 ? -4.087 1.650 17.862 1.00 95.00 75 GLN A O 1
ATOM 607 N N . ASP A 1 76 ? -4.058 0.963 15.712 1.00 94.75 76 ASP A N 1
ATOM 608 C CA . ASP A 1 76 ? -5.124 -0.039 15.832 1.00 94.75 76 ASP A CA 1
ATOM 609 C C . ASP A 1 76 ? -4.756 -1.160 16.820 1.00 94.75 76 ASP A C 1
ATOM 611 O O . ASP A 1 76 ? -5.518 -1.471 17.732 1.00 94.75 76 ASP A O 1
ATOM 615 N N . MET A 1 77 ? -3.532 -1.689 16.727 1.00 94.12 77 MET A N 1
ATOM 616 C CA . MET A 1 77 ? -3.022 -2.712 17.651 1.00 94.12 77 MET A CA 1
ATOM 617 C C . MET A 1 77 ? -2.634 -2.162 19.037 1.00 94.12 77 MET A C 1
ATOM 619 O O . MET A 1 77 ? -2.296 -2.936 19.930 1.00 94.12 77 MET A O 1
ATOM 623 N N . GLY A 1 78 ? -2.622 -0.839 19.227 1.00 93.25 78 GLY A N 1
ATOM 624 C CA . GLY A 1 78 ? -2.184 -0.191 20.466 1.00 93.25 78 GLY A CA 1
ATOM 625 C C . GLY A 1 78 ? -0.682 -0.304 20.764 1.00 93.25 78 GLY A C 1
ATOM 626 O O . GLY A 1 78 ? -0.261 0.019 21.873 1.00 93.25 78 GLY A O 1
ATOM 627 N N . THR A 1 79 ? 0.149 -0.724 19.807 1.00 88.44 79 THR A N 1
ATOM 628 C CA . THR A 1 79 ? 1.580 -0.986 20.044 1.00 88.44 79 THR A CA 1
ATOM 629 C C . THR A 1 79 ? 2.411 0.277 20.234 1.00 88.44 79 THR A C 1
ATOM 631 O O . THR A 1 79 ? 3.445 0.224 20.888 1.00 88.44 79 THR A O 1
ATOM 634 N N . ASP A 1 80 ? 1.957 1.417 19.710 1.00 78.75 80 ASP A N 1
ATOM 635 C CA . ASP A 1 80 ? 2.636 2.702 19.936 1.00 78.75 80 ASP A CA 1
ATOM 636 C C . ASP A 1 80 ? 2.502 3.174 21.395 1.00 78.75 80 ASP A C 1
ATOM 638 O O . ASP A 1 80 ? 3.350 3.911 21.892 1.00 78.75 80 ASP A O 1
ATOM 642 N N . LYS A 1 81 ? 1.472 2.708 22.116 1.00 64.19 81 LYS A N 1
ATOM 643 C CA . LYS A 1 81 ? 1.283 3.028 23.540 1.00 64.19 81 LYS A CA 1
ATOM 644 C C . LYS A 1 81 ? 2.255 2.249 24.428 1.00 64.19 81 LYS A C 1
ATOM 646 O O . LYS A 1 81 ? 2.784 2.812 25.374 1.00 64.19 81 LYS A O 1
ATOM 651 N N . LEU A 1 82 ? 2.560 1.000 24.063 1.00 57.59 82 LEU A N 1
ATOM 652 C CA . LEU A 1 82 ? 3.456 0.107 24.813 1.00 57.59 82 LEU A CA 1
ATOM 653 C C . LEU A 1 82 ? 4.919 0.576 24.860 1.00 57.59 82 LEU A C 1
ATOM 655 O O . LEU A 1 82 ? 5.658 0.145 25.732 1.00 57.59 82 LEU A O 1
ATOM 659 N N . ALA A 1 83 ? 5.361 1.424 23.927 1.00 58.69 83 ALA A N 1
ATOM 660 C CA . ALA A 1 83 ? 6.720 1.974 23.938 1.00 58.69 83 ALA A CA 1
ATOM 661 C C . ALA A 1 83 ? 6.883 3.190 24.876 1.00 58.69 83 ALA A C 1
ATOM 663 O O . ALA A 1 83 ? 7.997 3.679 25.046 1.00 58.69 83 ALA A O 1
ATOM 664 N N . SER A 1 84 ? 5.775 3.702 25.425 1.00 56.34 84 SER A N 1
ATOM 665 C CA . SER A 1 84 ? 5.710 4.959 26.187 1.00 56.34 84 SER A CA 1
ATOM 666 C C . SER A 1 84 ? 5.524 4.757 27.700 1.00 56.34 84 SER A C 1
ATOM 668 O O . SER A 1 84 ? 5.424 5.749 28.423 1.00 56.34 84 SER A O 1
ATOM 670 N N . GLU A 1 85 ? 5.442 3.504 28.161 1.00 45.09 85 GLU A N 1
ATOM 671 C CA . GLU A 1 85 ? 5.250 3.074 29.560 1.00 45.09 85 GLU A CA 1
ATOM 672 C C . GLU A 1 85 ? 6.479 2.305 30.060 1.00 45.09 85 GLU A C 1
ATOM 674 O O . GLU A 1 85 ? 6.845 2.498 31.243 1.00 45.09 85 GLU A O 1
#